Protein AF-A0A915PAP7-F1 (afdb_monomer_lite)

pLDDT: mean 82.38, std 18.49, range [32.22, 98.0]

InterPro domains:
  IPR012816 NADAR [PF08719] (1-130)
  IPR012816 NADAR [TIGR02464] (1-129)
  IPR012816 NADAR [cd15457] (1-126)
  IPR037238 YbiA-like superfamily [G3DSA:1.10.357.40] (1-136)
  IPR037238 YbiA-like superfamily [SSF143990] (2-131)

Foldseek 3Di:
DLVLCVVQQVPVLSVVLVVDPDPVVNDVSSDPVVVVVCVVVVVGPPGHDDDLVVVLVVVLVVVLVVLVVDVVNVVVLLVCPPPQDADADLPAQEQGQNHHPPDPLVVPSVSGNHDNSVSVSSVVSSVVVVVVVVVVVVVDDDDPDDPDDDPPDDDD

Secondary structure (DSSP, 8-state):
-HHHHHHTT-HHHHHHHHH---HHHHHHHTSHHHHHHHHHTT-STTPPPP-HHHHHHHHHHHHHHHHHH-HHHHHHHHHTTTPPP----SS-TTTS-SS-TT-GGGG-GGG--S--HHHHHHHHHHHHHHHHHHHHHTSS---TT-----------

Radius of gyration: 19.77 Å; chains: 1; bounding box: 44×53×52 Å

Sequence (156 aa):
MYNKAKYFYYNSLAEEIMLTNDPSTIKRLGSAHTMKQRQATGAELNCRAFDHDEWGNVMLTALRAKFEQNVQLFNMLIETENAMLIEASQTDLFWGIGCSLNSQAIKIIDNWRGSNQMGNLLMQLRHEFRSKAAIRGNFGAYNSNACWYTDERSGH

Structure (mmCIF, N/CA/C/O backbone):
data_AF-A0A915PAP7-F1
#
_entry.id   AF-A0A915PAP7-F1
#
loop_
_atom_site.group_PDB
_atom_site.id
_atom_site.type_symbol
_atom_site.label_atom_id
_atom_site.label_alt_id
_atom_site.label_comp_id
_atom_site.label_asym_id
_atom_site.label_entity_id
_atom_site.label_seq_id
_atom_site.pdbx_PDB_ins_code
_atom_site.Cartn_x
_atom_site.Cartn_y
_atom_site.Cartn_z
_atom_site.occupancy
_atom_site.B_iso_or_equiv
_atom_site.auth_seq_id
_atom_site.auth_comp_id
_atom_site.auth_asym_id
_atom_site.auth_atom_id
_atom_site.pdbx_PDB_model_num
ATOM 1 N N . MET A 1 1 ? -13.720 -1.279 2.199 1.00 83.81 1 MET A N 1
ATOM 2 C CA . MET A 1 1 ? -13.728 -0.947 3.644 1.00 83.81 1 MET A CA 1
ATOM 3 C C . MET A 1 1 ? -14.352 -2.052 4.482 1.00 83.81 1 MET A C 1
ATOM 5 O O . MET A 1 1 ? -13.758 -2.395 5.491 1.00 83.81 1 MET A O 1
ATOM 9 N N . TYR A 1 2 ? -15.450 -2.674 4.039 1.00 87.56 2 TYR A N 1
ATOM 10 C CA . TYR A 1 2 ? -16.052 -3.836 4.708 1.00 87.56 2 TYR A CA 1
ATOM 11 C C . TYR A 1 2 ? -15.045 -4.950 5.047 1.00 87.56 2 TYR A C 1
ATOM 13 O O . TYR A 1 2 ? -14.827 -5.239 6.218 1.00 87.56 2 TYR A O 1
ATOM 21 N N . ASN A 1 3 ? -14.347 -5.497 4.040 1.00 85.12 3 ASN A N 1
ATOM 22 C CA . ASN A 1 3 ? -13.374 -6.580 4.254 1.00 85.12 3 ASN A CA 1
ATOM 23 C C . ASN A 1 3 ? -12.261 -6.193 5.237 1.00 85.12 3 ASN A C 1
ATOM 25 O O . ASN A 1 3 ? -11.819 -7.024 6.017 1.00 85.12 3 ASN A O 1
ATOM 29 N N . LYS A 1 4 ? -11.855 -4.917 5.249 1.00 84.75 4 LYS A N 1
ATOM 30 C CA . LYS A 1 4 ? -10.892 -4.393 6.223 1.00 84.75 4 LYS A CA 1
ATOM 31 C C . LYS A 1 4 ? -11.460 -4.451 7.644 1.00 84.75 4 LYS A C 1
ATOM 33 O O . LYS A 1 4 ? -10.795 -4.952 8.537 1.00 84.75 4 LYS A O 1
ATOM 38 N N . ALA A 1 5 ? -12.678 -3.950 7.852 1.00 87.00 5 ALA A N 1
ATOM 39 C CA . ALA A 1 5 ? -13.330 -3.977 9.161 1.00 87.00 5 ALA A CA 1
ATOM 40 C C . ALA A 1 5 ? -13.540 -5.415 9.660 1.00 87.00 5 ALA A C 1
ATOM 42 O O . ALA A 1 5 ? -13.175 -5.725 10.792 1.00 87.00 5 ALA A O 1
ATOM 43 N N . LYS A 1 6 ? -14.005 -6.315 8.782 1.00 88.31 6 LYS A N 1
ATOM 44 C CA . LYS A 1 6 ? -14.122 -7.748 9.083 1.00 88.31 6 LYS A CA 1
ATOM 45 C C . LYS A 1 6 ? -12.794 -8.382 9.487 1.00 88.31 6 LYS A C 1
ATOM 47 O O . LYS A 1 6 ? -12.756 -9.101 10.478 1.00 88.31 6 LYS A O 1
ATOM 52 N N . TYR A 1 7 ? -11.720 -8.095 8.752 1.00 83.44 7 TYR A N 1
ATOM 53 C CA . TYR A 1 7 ? -10.397 -8.667 9.004 1.00 83.44 7 TYR A CA 1
ATOM 54 C C . TYR A 1 7 ? -9.869 -8.372 10.414 1.00 83.44 7 TYR A C 1
ATOM 56 O O . TYR A 1 7 ? -9.286 -9.237 11.060 1.00 83.44 7 TYR A O 1
ATOM 64 N N . PHE A 1 8 ? -10.108 -7.157 10.910 1.00 83.38 8 PHE A N 1
ATOM 65 C CA . PHE A 1 8 ? -9.670 -6.734 12.242 1.00 83.38 8 PHE A CA 1
ATOM 66 C C . PHE A 1 8 ? -10.714 -6.987 13.347 1.00 83.38 8 PHE A C 1
ATOM 68 O O . PHE A 1 8 ? -10.573 -6.470 14.454 1.00 83.38 8 PHE A O 1
ATOM 75 N N . TYR A 1 9 ? -11.762 -7.762 13.056 1.00 86.62 9 TYR A N 1
ATOM 76 C CA . TYR A 1 9 ? -12.881 -8.054 13.962 1.00 86.62 9 TYR A CA 1
ATOM 77 C C . TYR A 1 9 ? -13.685 -6.829 14.426 1.00 86.62 9 TYR A C 1
ATOM 79 O O . TYR A 1 9 ? -14.353 -6.881 15.453 1.00 86.62 9 TYR A O 1
ATOM 87 N N . TYR A 1 10 ? -13.694 -5.751 13.638 1.00 87.38 10 TYR A N 1
ATOM 88 C CA . TYR A 1 10 ? -14.611 -4.623 13.828 1.00 87.38 10 TYR A CA 1
ATOM 89 C C . TYR A 1 10 ? -15.959 -4.972 13.182 1.00 87.38 10 TYR A C 1
ATOM 91 O O . TYR A 1 10 ? -16.283 -4.502 12.086 1.00 87.38 10 TYR A O 1
ATOM 99 N N . ASN A 1 11 ? -16.697 -5.898 13.800 1.00 88.25 11 ASN A N 1
ATOM 100 C CA . ASN A 1 11 ? -17.897 -6.486 13.203 1.00 88.25 11 ASN A CA 1
ATOM 101 C C . ASN A 1 11 ? -19.047 -5.480 13.111 1.00 88.25 11 ASN A C 1
ATOM 103 O O . ASN A 1 11 ? -19.656 -5.385 12.046 1.00 88.25 11 ASN A O 1
ATOM 107 N N . SER A 1 12 ? -19.284 -4.691 14.164 1.00 89.81 12 SER A N 1
ATOM 108 C CA . SER A 1 12 ? -20.341 -3.668 14.142 1.00 89.81 12 SER A CA 1
ATOM 109 C C . SER A 1 12 ? -20.043 -2.593 13.092 1.00 89.81 12 SER A C 1
ATOM 111 O O . SER A 1 12 ? -20.913 -2.190 12.325 1.00 89.81 12 SER A O 1
ATOM 113 N N . LEU A 1 13 ? -18.771 -2.202 12.957 1.00 89.44 13 LEU A N 1
ATOM 114 C CA . LEU A 1 13 ? -18.326 -1.265 11.928 1.00 89.44 13 LEU A CA 1
ATOM 115 C C . LEU A 1 13 ? -18.496 -1.840 10.513 1.00 89.44 13 LEU A C 1
ATOM 117 O O . LEU A 1 13 ? -18.833 -1.112 9.581 1.00 89.44 13 LEU A O 1
ATOM 121 N N . ALA A 1 14 ? -18.236 -3.138 10.332 1.00 91.56 14 ALA A N 1
ATOM 122 C CA . ALA A 1 14 ? -18.429 -3.810 9.053 1.00 91.56 14 ALA A CA 1
ATOM 123 C C . ALA A 1 14 ? -19.911 -3.826 8.650 1.00 91.56 14 ALA A C 1
ATOM 125 O O . ALA A 1 14 ? -20.223 -3.561 7.490 1.00 91.56 14 ALA A O 1
ATOM 126 N N . GLU A 1 15 ? -20.811 -4.084 9.598 1.00 92.56 15 GLU A N 1
ATOM 127 C CA . GLU A 1 15 ? -22.260 -4.012 9.387 1.00 92.56 15 GLU A CA 1
ATOM 128 C C . GLU A 1 15 ? -22.700 -2.591 9.025 1.00 92.56 15 GLU A C 1
ATOM 130 O O . GLU A 1 15 ? -23.359 -2.400 8.007 1.00 92.56 15 GLU A O 1
ATOM 135 N N . GLU A 1 16 ? -22.244 -1.576 9.761 1.00 93.06 16 GLU A N 1
ATOM 136 C CA . GLU A 1 16 ? -22.523 -0.171 9.434 1.00 93.06 16 GLU A CA 1
ATOM 137 C C . GLU A 1 16 ? -22.050 0.214 8.028 1.00 93.06 16 GLU A C 1
ATOM 139 O O . GLU A 1 16 ? -22.754 0.927 7.314 1.00 93.06 16 GLU A O 1
ATOM 144 N N . ILE A 1 17 ? -20.883 -0.282 7.599 1.00 93.81 17 ILE A N 1
ATOM 145 C CA . ILE A 1 17 ? -20.384 -0.075 6.233 1.00 93.81 17 ILE A CA 1
ATOM 146 C C . ILE A 1 17 ? -21.320 -0.704 5.193 1.00 93.81 17 ILE A C 1
ATOM 148 O O . ILE A 1 17 ? -21.488 -0.122 4.127 1.00 93.81 17 ILE A O 1
ATOM 152 N N . MET A 1 18 ? -21.913 -1.867 5.476 1.00 93.50 18 MET A N 1
ATOM 153 C CA . MET A 1 18 ? -22.854 -2.537 4.565 1.00 93.50 18 MET A CA 1
ATOM 154 C C . MET A 1 18 ? -24.230 -1.864 4.523 1.00 93.50 18 MET A C 1
ATOM 156 O O . MET A 1 18 ? -24.948 -2.015 3.539 1.00 93.50 18 MET A O 1
ATOM 160 N N . LEU A 1 19 ? -24.602 -1.126 5.572 1.00 95.12 19 LEU A N 1
ATOM 161 C CA . LEU A 1 19 ? -25.881 -0.415 5.658 1.00 95.12 19 LEU A CA 1
ATOM 162 C C . LEU A 1 19 ? -25.892 0.917 4.900 1.00 95.12 19 LEU A C 1
ATOM 164 O O . LEU A 1 19 ? -26.959 1.488 4.680 1.00 95.12 19 LEU A O 1
ATOM 168 N N . THR A 1 20 ? -24.727 1.431 4.505 1.00 93.50 20 THR A N 1
ATOM 169 C CA . THR A 1 20 ? -24.621 2.679 3.749 1.00 93.50 20 THR A CA 1
ATOM 170 C C . THR A 1 20 ? -24.116 2.439 2.333 1.00 93.50 20 THR A C 1
ATOM 172 O O . THR A 1 20 ? -23.227 1.628 2.096 1.00 93.50 20 THR A O 1
ATOM 175 N N . ASN A 1 21 ? -24.655 3.205 1.387 1.00 93.62 21 ASN A N 1
ATOM 176 C CA . ASN A 1 21 ? -24.158 3.264 0.013 1.00 93.62 21 ASN A CA 1
ATOM 177 C C . ASN A 1 21 ? -23.347 4.540 -0.256 1.00 93.62 21 ASN A C 1
ATOM 179 O O . ASN A 1 21 ? -22.846 4.713 -1.363 1.00 93.62 21 ASN A O 1
ATOM 183 N N . ASP A 1 22 ? -23.208 5.438 0.730 1.00 95.56 22 ASP A N 1
ATOM 184 C CA . ASP A 1 22 ? -22.435 6.671 0.572 1.00 95.56 22 ASP A CA 1
ATOM 185 C C . ASP A 1 22 ? -20.922 6.376 0.639 1.00 95.56 22 ASP A C 1
ATOM 187 O O . ASP A 1 22 ? -20.407 6.020 1.710 1.00 95.56 22 ASP A O 1
ATOM 191 N N . PRO A 1 23 ? -20.166 6.579 -0.459 1.00 90.69 23 PRO A N 1
ATOM 192 C CA . PRO A 1 23 ? -18.737 6.283 -0.493 1.00 90.69 23 PRO A CA 1
ATOM 193 C C . PRO A 1 23 ? -17.928 7.070 0.543 1.00 90.69 23 PRO A C 1
ATOM 195 O O . PRO A 1 23 ? -16.927 6.562 1.062 1.00 90.69 23 PRO A O 1
ATOM 198 N N . SER A 1 24 ? -18.348 8.300 0.865 1.00 92.31 24 SER A N 1
ATOM 199 C CA . SER A 1 24 ? -17.635 9.151 1.822 1.00 92.31 24 SER A CA 1
ATOM 200 C C . SER A 1 24 ? -17.737 8.587 3.245 1.00 92.31 24 SER A C 1
ATOM 202 O O . SER A 1 24 ? -16.726 8.446 3.945 1.00 92.31 24 SER A O 1
ATOM 204 N N . THR A 1 25 ? -18.935 8.145 3.631 1.00 91.62 25 THR A N 1
ATOM 205 C CA . THR A 1 25 ? -19.213 7.493 4.910 1.00 91.62 25 THR A CA 1
ATOM 206 C C . THR A 1 25 ? -18.526 6.142 5.002 1.00 91.62 25 THR A C 1
ATOM 208 O O . THR A 1 25 ? -17.847 5.887 5.995 1.00 91.62 25 THR A O 1
ATOM 211 N N . ILE A 1 26 ? -18.595 5.316 3.954 1.00 92.19 26 ILE A N 1
ATOM 212 C CA . ILE A 1 26 ? -17.889 4.027 3.893 1.00 92.19 26 ILE A CA 1
ATOM 213 C C . ILE A 1 26 ? -16.388 4.217 4.155 1.00 92.19 26 ILE A C 1
ATOM 215 O O . ILE A 1 26 ? -15.786 3.480 4.944 1.00 92.19 26 ILE A O 1
ATOM 219 N N . LYS A 1 27 ? -15.771 5.218 3.510 1.00 88.75 27 LYS A N 1
ATOM 220 C CA . LYS A 1 27 ? -14.345 5.537 3.678 1.00 88.75 27 LYS A CA 1
ATOM 221 C C . LYS A 1 27 ? -14.028 5.999 5.098 1.00 88.75 27 LYS A C 1
ATOM 223 O O . LYS A 1 27 ? -13.034 5.548 5.668 1.00 88.75 27 LYS A O 1
ATOM 228 N N . ARG A 1 28 ? -14.857 6.881 5.664 1.00 91.56 28 ARG A N 1
ATOM 229 C CA . ARG A 1 28 ? -14.699 7.384 7.035 1.00 91.56 28 ARG A CA 1
ATOM 230 C C . ARG A 1 28 ? -14.807 6.253 8.053 1.00 91.56 28 ARG A C 1
ATOM 232 O O . ARG A 1 28 ? -13.893 6.100 8.857 1.00 91.56 28 ARG A O 1
ATOM 239 N N . LEU A 1 29 ? -15.854 5.431 7.964 1.00 89.44 29 LEU A N 1
ATOM 240 C CA . LEU A 1 29 ? -16.066 4.282 8.847 1.00 89.44 29 LEU A CA 1
ATOM 241 C C . LEU A 1 29 ? -14.876 3.319 8.799 1.00 89.44 29 LEU A C 1
ATOM 243 O O . LEU A 1 29 ? -14.313 2.994 9.834 1.00 89.44 29 LEU A O 1
ATOM 247 N N . GLY A 1 30 ? -14.408 2.936 7.607 1.00 86.62 30 GLY A N 1
ATOM 248 C CA . GLY A 1 30 ? -13.260 2.032 7.454 1.00 86.62 30 GLY A CA 1
ATOM 249 C C . GLY A 1 30 ? -11.878 2.641 7.744 1.00 86.62 30 GLY A C 1
ATOM 250 O O . GLY A 1 30 ? -10.850 1.985 7.511 1.00 86.62 30 GLY A O 1
ATOM 251 N N . SER A 1 31 ? -11.812 3.897 8.191 1.00 84.88 31 SER A N 1
ATOM 252 C CA . SER A 1 31 ? -10.551 4.592 8.444 1.00 84.88 31 SER A CA 1
ATOM 253 C C . SER A 1 31 ? -9.836 4.049 9.684 1.00 84.88 31 SER A C 1
ATOM 255 O O . SER A 1 31 ? -10.457 3.579 10.636 1.00 84.88 31 SER A O 1
ATOM 257 N N . ALA A 1 32 ? -8.502 4.142 9.694 1.00 79.25 32 ALA A N 1
ATOM 258 C CA . ALA A 1 32 ? -7.713 3.766 10.869 1.00 79.25 32 ALA A CA 1
ATOM 259 C C . ALA A 1 32 ? -8.074 4.620 12.099 1.00 79.25 32 ALA A C 1
ATOM 261 O O . ALA A 1 32 ? -8.061 4.117 13.216 1.00 79.25 32 ALA A O 1
ATOM 262 N N . HIS A 1 33 ? -8.446 5.888 11.888 1.00 82.56 33 HIS A N 1
ATOM 263 C CA . HIS A 1 33 ? -8.884 6.782 12.957 1.00 82.56 33 HIS A CA 1
ATOM 264 C C . HIS A 1 33 ? -10.154 6.265 13.645 1.00 82.56 33 HIS A C 1
ATOM 266 O O . HIS A 1 33 ? -10.161 6.110 14.863 1.00 82.56 33 HIS A O 1
ATOM 272 N N . THR A 1 34 ? -11.194 5.929 12.875 1.00 85.25 34 THR A N 1
ATOM 273 C CA . THR A 1 34 ? -12.453 5.405 13.428 1.00 85.25 34 THR A CA 1
ATOM 274 C C . THR A 1 34 ? -12.258 4.059 14.122 1.00 85.25 34 THR A C 1
ATOM 276 O O . THR A 1 34 ? -12.799 3.858 15.206 1.00 85.25 34 THR A O 1
ATOM 279 N N . MET A 1 35 ? -11.441 3.164 13.559 1.00 85.12 35 MET A N 1
ATOM 280 C CA . MET A 1 35 ? -11.099 1.890 14.205 1.00 85.12 35 MET A CA 1
ATOM 281 C C . MET A 1 35 ? -10.405 2.118 15.555 1.00 85.12 35 MET A C 1
ATOM 283 O O . MET A 1 35 ? -10.868 1.630 16.584 1.00 85.12 35 MET A O 1
ATOM 287 N N . LYS A 1 36 ? -9.362 2.956 15.585 1.00 83.38 36 LYS A N 1
ATOM 288 C CA . LYS A 1 36 ? -8.626 3.278 16.817 1.00 83.38 36 LYS A CA 1
ATOM 289 C C . LYS A 1 36 ? -9.521 3.941 17.869 1.00 83.38 36 LYS A C 1
ATOM 291 O O . LYS A 1 36 ? -9.401 3.637 19.052 1.00 83.38 36 LYS A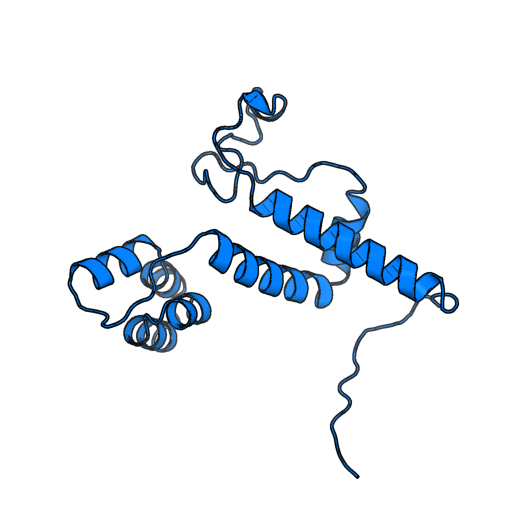 O 1
ATOM 296 N N . GLN A 1 37 ? -10.444 4.805 17.441 1.00 86.94 37 GLN A N 1
ATOM 297 C CA . GLN A 1 37 ? -11.437 5.420 18.320 1.00 86.94 37 GLN A CA 1
ATOM 298 C C . GLN A 1 37 ? -12.374 4.373 18.933 1.00 86.94 37 GLN A C 1
ATOM 300 O O . GLN A 1 37 ? -12.534 4.367 20.148 1.00 86.94 37 GLN A O 1
ATOM 305 N N . ARG A 1 38 ? -12.950 3.462 18.135 1.00 86.44 38 ARG A N 1
ATOM 306 C CA . ARG A 1 38 ? -13.856 2.416 18.649 1.00 86.44 38 ARG A CA 1
ATOM 307 C C . ARG A 1 38 ? -13.178 1.464 19.619 1.00 86.44 38 ARG A C 1
ATOM 309 O O . ARG A 1 38 ? -13.790 1.079 20.613 1.00 86.44 38 ARG A O 1
ATOM 316 N N . GLN A 1 39 ? -11.924 1.117 19.342 1.00 82.88 39 GLN A N 1
ATOM 317 C CA . GLN A 1 39 ? -11.114 0.326 20.259 1.00 82.88 39 GLN A CA 1
ATOM 318 C C . GLN A 1 39 ? -10.900 1.074 21.580 1.00 82.88 39 GLN A C 1
ATOM 320 O O . GLN A 1 39 ? -11.124 0.507 22.644 1.00 82.88 39 GLN A O 1
ATOM 325 N N . ALA A 1 40 ? -10.537 2.360 21.525 1.00 85.38 40 ALA A N 1
ATOM 326 C CA . ALA A 1 40 ? -10.316 3.173 22.720 1.00 85.38 40 ALA A CA 1
ATOM 327 C C . ALA A 1 40 ? -11.586 3.375 23.564 1.00 85.38 40 ALA A C 1
ATOM 329 O O . ALA A 1 40 ? -11.499 3.434 24.787 1.00 85.38 40 ALA A O 1
ATOM 330 N N . THR A 1 41 ? -12.763 3.467 22.938 1.00 87.88 41 THR A N 1
ATOM 331 C CA . THR A 1 41 ? -14.041 3.624 23.651 1.00 87.88 41 THR A CA 1
ATOM 332 C C . THR A 1 41 ? -14.662 2.296 24.093 1.00 87.88 41 THR A C 1
ATOM 334 O O . THR A 1 41 ? -15.733 2.314 24.691 1.00 87.88 41 THR A O 1
ATOM 337 N N . GLY A 1 42 ? -14.061 1.149 23.754 1.00 82.69 42 GLY A N 1
ATOM 338 C CA . GLY A 1 42 ? -14.644 -0.173 24.015 1.00 82.69 42 GLY A CA 1
ATOM 339 C C . GLY A 1 42 ? -15.915 -0.472 23.209 1.00 82.69 42 GLY A C 1
ATOM 340 O O . GLY A 1 42 ? -16.665 -1.373 23.568 1.00 82.69 42 GLY A O 1
ATOM 341 N N . ALA A 1 43 ? -16.165 0.273 22.125 1.00 81.88 43 ALA A N 1
ATOM 342 C CA . ALA A 1 43 ? -17.339 0.078 21.267 1.00 81.88 43 ALA A CA 1
ATOM 343 C C . ALA A 1 43 ? -17.227 -1.187 20.398 1.00 81.88 43 ALA A C 1
ATOM 345 O O . ALA A 1 43 ? -18.222 -1.657 19.859 1.00 81.88 43 ALA A O 1
ATOM 346 N N . GLU A 1 44 ? -16.015 -1.726 20.257 1.00 80.25 44 GLU A N 1
ATOM 347 C CA . GLU A 1 44 ? -15.729 -2.985 19.573 1.00 80.25 44 GLU A CA 1
ATOM 348 C C . GLU A 1 44 ? -14.937 -3.891 20.514 1.00 80.25 44 GLU A C 1
ATOM 350 O O . GLU A 1 44 ? -13.795 -3.594 20.879 1.00 80.25 44 GLU A O 1
ATOM 355 N N . LEU A 1 45 ? -15.561 -4.993 20.927 1.00 71.44 45 LEU A N 1
ATOM 356 C CA . LEU A 1 45 ? -14.963 -5.981 21.820 1.00 71.44 45 LEU A CA 1
ATOM 357 C C . LEU A 1 45 ? -14.126 -6.975 21.008 1.00 71.44 45 LEU A C 1
ATOM 359 O O . LEU A 1 45 ? -14.519 -7.376 19.917 1.00 71.44 45 LEU A O 1
ATOM 363 N N . ASN A 1 46 ? -12.987 -7.409 21.557 1.00 73.44 46 ASN A N 1
ATOM 364 C CA . ASN A 1 46 ? -12.098 -8.404 20.932 1.00 73.44 46 ASN A CA 1
ATOM 365 C C . ASN A 1 46 ? -11.557 -7.997 19.546 1.00 73.44 46 ASN A C 1
ATOM 367 O O . ASN A 1 46 ? -11.254 -8.849 18.709 1.00 73.44 46 ASN A O 1
ATOM 371 N N . CYS A 1 47 ? -11.420 -6.692 19.301 1.00 73.12 47 CYS A N 1
ATOM 372 C CA . CYS A 1 47 ? -10.816 -6.183 18.078 1.00 7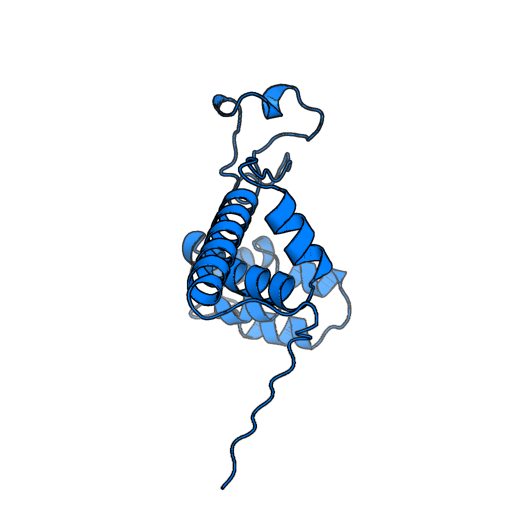3.12 47 CYS A CA 1
ATOM 373 C C . CYS A 1 47 ? -9.326 -6.549 18.007 1.00 73.12 47 CYS A C 1
ATOM 375 O O . CYS A 1 47 ? -8.574 -6.427 18.978 1.00 73.12 47 CYS A O 1
ATOM 377 N N . ARG A 1 48 ? -8.888 -6.985 16.825 1.00 73.56 48 ARG A N 1
ATOM 378 C CA . ARG A 1 48 ? -7.477 -7.271 16.564 1.00 73.56 48 ARG A CA 1
ATOM 379 C C . ARG A 1 48 ? -6.709 -5.955 16.470 1.00 73.56 48 ARG A C 1
ATOM 381 O O . ARG A 1 48 ? -7.173 -5.009 15.827 1.00 73.56 48 ARG A O 1
ATOM 388 N N . ALA A 1 49 ? -5.530 -5.894 17.089 1.00 70.56 49 ALA A N 1
ATOM 389 C CA . ALA A 1 49 ? -4.618 -4.775 16.886 1.00 70.56 49 ALA A CA 1
ATOM 390 C C . ALA A 1 49 ? -4.256 -4.660 15.397 1.00 70.56 49 ALA A C 1
ATOM 392 O O . ALA A 1 49 ? -4.131 -5.665 14.698 1.00 70.56 49 ALA A O 1
ATOM 393 N N . PHE A 1 50 ? -4.123 -3.430 14.904 1.00 71.56 50 PHE A N 1
ATOM 394 C CA . PHE A 1 50 ? -3.702 -3.218 13.527 1.0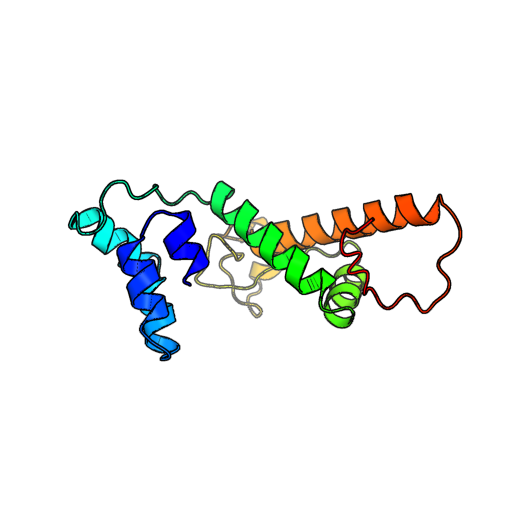0 71.56 50 PHE A CA 1
ATOM 395 C C . PHE A 1 50 ? -2.230 -3.614 13.379 1.00 71.56 50 PHE A C 1
ATOM 397 O O . PHE A 1 50 ? -1.369 -3.021 14.028 1.00 71.56 50 PHE A O 1
ATOM 404 N N . ASP A 1 51 ? -1.969 -4.588 12.514 1.00 76.44 51 ASP A N 1
ATOM 405 C CA . ASP A 1 51 ? -0.638 -5.076 12.179 1.00 76.44 51 ASP A CA 1
ATOM 406 C C . ASP A 1 51 ? -0.353 -4.785 10.702 1.00 76.44 51 ASP A C 1
ATOM 408 O O . ASP A 1 51 ? -1.149 -5.099 9.810 1.00 76.44 51 ASP A O 1
ATOM 412 N N . HIS A 1 52 ? 0.768 -4.113 10.458 1.00 78.56 52 HIS A N 1
ATOM 413 C CA . HIS A 1 52 ? 1.157 -3.650 9.135 1.00 78.56 52 HIS A CA 1
ATOM 414 C C . HIS A 1 52 ? 1.572 -4.793 8.199 1.00 78.56 52 HIS A C 1
ATOM 416 O O . HIS A 1 52 ? 1.255 -4.724 7.008 1.00 78.56 52 HIS A O 1
ATOM 422 N N . ASP A 1 53 ? 2.215 -5.837 8.719 1.00 80.94 53 ASP A N 1
ATOM 423 C CA . ASP A 1 53 ? 2.683 -6.982 7.934 1.00 80.94 53 ASP A CA 1
ATOM 424 C C . ASP A 1 53 ? 1.497 -7.863 7.539 1.00 80.94 53 ASP A C 1
ATOM 426 O O . ASP A 1 53 ? 1.334 -8.244 6.375 1.00 80.94 53 ASP A O 1
ATOM 430 N N . GLU A 1 54 ? 0.590 -8.108 8.486 1.00 81.44 54 GLU A N 1
ATOM 431 C CA . GLU A 1 54 ? -0.657 -8.825 8.226 1.00 81.44 54 GLU A CA 1
ATOM 432 C C . GLU A 1 54 ? -1.504 -8.101 7.174 1.00 81.44 54 GLU A C 1
ATOM 434 O O . GLU A 1 54 ? -2.002 -8.702 6.217 1.00 81.44 54 GLU A O 1
ATOM 439 N N . TRP A 1 55 ? -1.623 -6.780 7.311 1.00 83.50 55 TRP A N 1
ATOM 440 C CA . TRP A 1 55 ? -2.345 -5.960 6.347 1.00 83.50 55 TRP A CA 1
ATOM 441 C C . TRP A 1 55 ? -1.654 -5.923 4.974 1.00 83.50 55 TRP A C 1
ATOM 443 O O . TRP A 1 55 ? -2.334 -5.885 3.944 1.00 83.50 55 TRP A O 1
ATOM 453 N N . GLY A 1 56 ? -0.321 -6.008 4.944 1.00 88.06 56 GLY A N 1
ATOM 454 C CA . GLY A 1 56 ? 0.469 -6.216 3.731 1.00 88.06 56 GLY A CA 1
ATOM 455 C C . GLY A 1 56 ? 0.059 -7.483 2.976 1.00 88.06 56 GLY A C 1
ATOM 456 O O . GLY A 1 56 ? -0.159 -7.424 1.766 1.00 88.06 56 GLY A O 1
ATOM 457 N N . ASN A 1 57 ? -0.166 -8.598 3.678 1.00 88.69 57 ASN A N 1
ATOM 458 C CA . ASN A 1 57 ? -0.613 -9.860 3.066 1.00 88.69 57 ASN A CA 1
ATOM 459 C C . ASN A 1 57 ? -2.024 -9.762 2.461 1.00 88.69 57 ASN A C 1
ATOM 461 O O . ASN A 1 57 ? -2.283 -10.267 1.359 1.00 88.69 57 ASN A O 1
ATOM 465 N N . VAL A 1 58 ? -2.942 -9.074 3.148 1.00 88.62 58 VAL A N 1
ATOM 466 C CA . VAL A 1 58 ? -4.284 -8.793 2.609 1.00 88.62 58 VAL A CA 1
ATOM 467 C C . VAL A 1 58 ? -4.183 -7.931 1.351 1.00 88.62 58 VAL A C 1
ATOM 469 O O . VAL A 1 58 ? -4.830 -8.226 0.342 1.00 88.62 58 VAL A O 1
ATOM 472 N N . MET A 1 59 ? -3.343 -6.893 1.382 1.00 91.88 59 MET A N 1
ATOM 473 C CA . MET A 1 59 ? -3.115 -6.019 0.233 1.00 91.88 59 MET A CA 1
ATOM 474 C C . MET A 1 59 ? -2.505 -6.780 -0.944 1.00 91.88 59 MET A C 1
ATOM 476 O O . MET A 1 59 ? -2.982 -6.631 -2.066 1.00 91.88 59 MET A O 1
ATOM 480 N N . LEU A 1 60 ? -1.513 -7.641 -0.705 1.00 94.12 60 LEU A N 1
ATOM 481 C CA . LEU A 1 60 ? -0.902 -8.470 -1.743 1.00 94.12 60 LEU A CA 1
ATOM 482 C C . LEU A 1 60 ? -1.940 -9.363 -2.432 1.00 94.12 60 LEU A C 1
ATOM 484 O O . LEU A 1 60 ? -1.958 -9.457 -3.657 1.00 94.12 60 LEU A O 1
ATOM 488 N N . THR A 1 61 ? -2.846 -9.968 -1.660 1.00 92.06 61 THR A N 1
ATOM 489 C CA . THR A 1 61 ? -3.943 -10.788 -2.199 1.00 92.06 61 THR A CA 1
ATOM 490 C C . THR A 1 61 ? -4.888 -9.960 -3.071 1.00 92.06 61 THR A C 1
ATOM 492 O O . THR A 1 61 ? -5.240 -10.375 -4.176 1.00 92.06 61 THR A O 1
ATOM 495 N N . ALA A 1 62 ? -5.261 -8.762 -2.614 1.00 91.69 62 ALA A N 1
ATOM 496 C CA . ALA A 1 62 ? -6.118 -7.854 -3.374 1.00 91.69 62 ALA A CA 1
ATOM 497 C C . ALA A 1 62 ? -5.442 -7.347 -4.660 1.00 91.69 62 ALA A C 1
ATOM 499 O O . ALA A 1 62 ? -6.078 -7.300 -5.714 1.00 91.69 62 ALA A O 1
ATOM 500 N N . LEU A 1 63 ? -4.154 -6.995 -4.593 1.00 95.81 63 LEU A N 1
ATOM 501 C CA . LEU A 1 63 ? -3.357 -6.605 -5.755 1.00 95.81 63 LEU A CA 1
ATOM 502 C C . LEU A 1 63 ? -3.280 -7.759 -6.753 1.00 95.81 63 LEU A C 1
ATOM 504 O O . LEU A 1 63 ? -3.592 -7.558 -7.923 1.00 95.81 63 LEU A O 1
ATOM 508 N N . ARG A 1 64 ? -2.956 -8.974 -6.300 1.00 95.31 64 ARG A N 1
ATOM 509 C CA . ARG A 1 64 ? -2.903 -10.160 -7.162 1.00 95.31 64 ARG A CA 1
ATOM 510 C C . ARG A 1 64 ? -4.207 -10.348 -7.934 1.00 95.31 64 ARG A C 1
ATOM 512 O O . ARG A 1 64 ? -4.164 -10.372 -9.159 1.00 95.31 64 ARG A O 1
ATOM 519 N N . ALA A 1 65 ? -5.348 -10.357 -7.244 1.00 93.25 65 ALA A N 1
ATOM 520 C CA . ALA A 1 65 ? -6.655 -10.471 -7.892 1.00 93.25 65 ALA A CA 1
ATOM 521 C C . ALA A 1 65 ? -6.903 -9.344 -8.913 1.00 93.25 65 ALA A C 1
ATOM 523 O O . ALA A 1 65 ? -7.377 -9.604 -10.016 1.00 93.25 65 ALA A O 1
ATOM 524 N N . LYS A 1 66 ? -6.532 -8.099 -8.585 1.00 92.94 66 LYS A N 1
ATOM 525 C CA . LYS A 1 66 ? -6.674 -6.943 -9.486 1.00 92.94 66 LYS A CA 1
ATOM 526 C C . LYS A 1 66 ? -5.873 -7.105 -10.781 1.00 92.94 66 LYS A C 1
ATOM 528 O O . LYS A 1 66 ? -6.390 -6.791 -11.850 1.00 92.94 66 LYS A O 1
ATOM 533 N N . PHE A 1 67 ? -4.621 -7.548 -10.688 1.00 94.75 67 PHE A N 1
ATOM 534 C CA . PHE A 1 67 ? -3.765 -7.733 -11.861 1.00 94.75 67 PHE A CA 1
ATOM 535 C C . PHE A 1 67 ? -4.137 -8.996 -12.650 1.00 94.75 67 PHE A C 1
ATOM 537 O O . PHE A 1 67 ? -4.095 -8.968 -13.872 1.00 94.75 67 PHE A O 1
ATOM 544 N N . GLU A 1 68 ? -4.575 -10.072 -11.993 1.00 90.44 68 GLU A N 1
ATOM 545 C CA . GLU A 1 68 ? -5.053 -11.285 -12.678 1.00 90.44 68 GLU A CA 1
ATOM 546 C C . GLU A 1 68 ? -6.358 -11.039 -13.453 1.00 90.44 68 GLU A C 1
ATOM 548 O O . GLU A 1 68 ? -6.525 -11.551 -14.557 1.00 90.44 68 GLU A O 1
ATOM 553 N N . GLN A 1 69 ? -7.262 -10.212 -12.921 1.00 91.06 69 GLN A N 1
ATOM 554 C CA . GLN A 1 69 ? -8.520 -9.858 -13.589 1.00 91.06 69 GLN A CA 1
ATOM 555 C C . GLN A 1 69 ? -8.349 -8.844 -14.729 1.00 91.06 69 GLN A C 1
ATOM 557 O O . GLN A 1 69 ? -9.241 -8.715 -15.568 1.00 91.06 69 GLN A O 1
ATOM 562 N N . ASN A 1 70 ? -7.242 -8.096 -14.769 1.00 93.62 70 ASN A N 1
ATOM 563 C CA . ASN A 1 70 ? -7.030 -7.034 -15.748 1.00 93.62 70 ASN A CA 1
ATOM 564 C C . ASN A 1 70 ? -5.693 -7.199 -16.481 1.00 93.62 70 ASN A C 1
ATOM 566 O O . ASN A 1 70 ? -4.641 -6.750 -16.022 1.00 93.62 70 ASN A O 1
ATOM 570 N N . VAL A 1 71 ? -5.772 -7.781 -17.681 1.00 91.56 71 VAL A N 1
ATOM 571 C CA . VAL A 1 71 ? -4.614 -8.078 -18.539 1.00 91.56 71 VAL A CA 1
ATOM 572 C C . VAL A 1 71 ? -3.805 -6.826 -18.901 1.00 91.56 71 VAL A C 1
ATOM 574 O O . VAL A 1 71 ? -2.582 -6.891 -18.977 1.00 91.56 71 VAL A O 1
ATOM 577 N N . GLN A 1 72 ? -4.449 -5.669 -19.082 1.00 94.12 72 GLN A N 1
ATOM 578 C CA . GLN A 1 72 ? -3.734 -4.425 -19.392 1.00 94.12 72 GLN A CA 1
ATOM 579 C C . GLN A 1 72 ? -2.872 -3.970 -18.210 1.00 94.12 72 GLN A C 1
ATOM 581 O O . GLN A 1 72 ? -1.702 -3.643 -18.392 1.00 94.12 72 GLN A O 1
ATOM 586 N N . LEU A 1 73 ? -3.425 -3.995 -16.990 1.00 94.94 73 LEU A N 1
ATOM 587 C CA . LEU A 1 73 ? -2.661 -3.681 -15.780 1.00 94.94 73 LEU A CA 1
ATOM 588 C C . LEU A 1 73 ? -1.514 -4.673 -15.578 1.00 94.94 73 LEU A C 1
ATOM 590 O O . LEU A 1 73 ? -0.410 -4.266 -15.222 1.00 94.94 73 LEU A O 1
ATOM 594 N N . PHE A 1 74 ? -1.770 -5.962 -15.812 1.00 94.19 74 PHE A N 1
ATOM 595 C CA . PHE A 1 74 ? -0.747 -7.001 -15.744 1.00 94.19 74 PHE A CA 1
ATOM 596 C C . PHE A 1 74 ? 0.424 -6.697 -16.679 1.00 94.19 74 PHE A C 1
ATOM 598 O O . PHE A 1 74 ? 1.565 -6.662 -16.221 1.00 94.19 74 PHE A O 1
ATOM 605 N N . ASN A 1 75 ? 0.150 -6.414 -17.955 1.00 92.25 75 ASN A N 1
ATOM 606 C CA . ASN A 1 75 ? 1.193 -6.112 -18.935 1.00 92.25 75 ASN A CA 1
ATOM 607 C C . ASN A 1 75 ? 2.005 -4.883 -18.521 1.00 92.25 75 ASN A C 1
ATOM 609 O O . ASN A 1 75 ? 3.228 -4.975 -18.457 1.00 92.25 75 ASN A O 1
ATOM 613 N N . MET A 1 76 ? 1.343 -3.796 -18.105 1.00 96.44 76 MET A N 1
ATOM 614 C CA . MET A 1 76 ? 2.039 -2.605 -17.603 1.00 96.44 76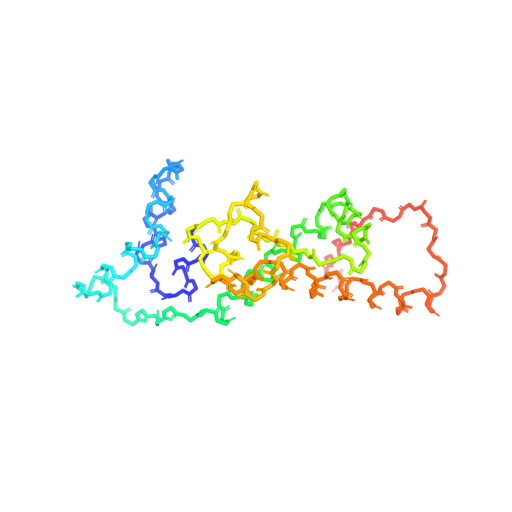 MET A CA 1
ATOM 615 C C . MET A 1 76 ? 2.963 -2.925 -16.422 1.00 96.44 76 MET A C 1
ATOM 617 O O . MET A 1 76 ? 4.075 -2.410 -16.355 1.00 96.44 76 MET A O 1
ATOM 621 N N . LEU A 1 77 ? 2.541 -3.795 -15.495 1.00 96.06 77 LEU A N 1
ATOM 622 C CA . LEU A 1 77 ? 3.391 -4.216 -14.379 1.00 96.06 77 LEU A CA 1
ATOM 623 C C . LEU A 1 77 ? 4.612 -5.014 -14.860 1.00 96.06 77 LEU A C 1
ATOM 625 O O . LEU A 1 77 ? 5.714 -4.792 -14.360 1.00 96.06 77 LEU A O 1
ATOM 629 N N . ILE A 1 78 ? 4.450 -5.926 -15.820 1.00 96.31 78 ILE A N 1
ATOM 630 C CA . ILE A 1 78 ? 5.556 -6.732 -16.36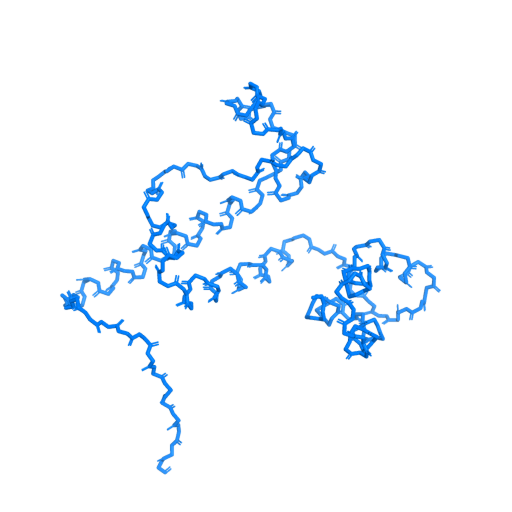4 1.00 96.31 78 ILE A CA 1
ATOM 631 C C . ILE A 1 78 ? 6.549 -5.884 -17.170 1.00 96.31 78 ILE A C 1
ATOM 633 O O . ILE A 1 78 ? 7.760 -6.106 -17.048 1.00 96.31 78 ILE A O 1
ATOM 637 N N . GLU A 1 79 ? 6.047 -4.915 -17.936 1.00 96.44 79 GLU A N 1
ATOM 638 C CA . GLU A 1 79 ? 6.812 -3.963 -18.759 1.00 96.44 79 GLU A CA 1
ATOM 639 C C . GLU A 1 79 ? 7.688 -3.020 -17.930 1.00 96.44 79 GLU A C 1
ATOM 641 O O . GLU A 1 79 ? 8.667 -2.483 -18.434 1.00 96.44 79 GLU A O 1
ATOM 646 N N . THR A 1 80 ? 7.413 -2.863 -16.630 1.00 96.25 80 THR A N 1
ATOM 647 C CA . THR A 1 80 ? 8.308 -2.109 -15.733 1.00 96.25 80 THR A CA 1
ATOM 648 C C . THR A 1 80 ? 9.655 -2.796 -15.480 1.00 96.25 80 THR A C 1
ATOM 650 O O . THR A 1 80 ? 10.521 -2.249 -14.802 1.00 96.25 80 THR A O 1
ATOM 653 N N . GLU A 1 81 ? 9.847 -4.006 -15.998 1.00 94.81 81 GLU A N 1
ATOM 654 C CA . GLU A 1 81 ? 11.111 -4.726 -15.976 1.00 94.81 81 GLU A CA 1
ATOM 655 C C . GLU A 1 81 ? 11.764 -4.870 -14.601 1.00 94.81 81 GLU A C 1
ATOM 657 O O . GLU A 1 81 ? 11.213 -5.520 -13.714 1.00 94.81 81 GLU A O 1
ATOM 662 N N . ASN A 1 82 ? 12.968 -4.325 -14.453 1.00 94.81 82 ASN A N 1
ATOM 663 C CA . ASN A 1 82 ? 13.728 -4.301 -13.212 1.00 94.81 82 ASN A CA 1
ATOM 664 C C . ASN A 1 82 ? 13.659 -2.917 -12.556 1.00 94.81 82 ASN A C 1
ATOM 666 O O . ASN A 1 82 ? 14.372 -2.667 -11.586 1.00 94.81 82 ASN A O 1
ATOM 670 N N . ALA A 1 83 ? 12.811 -2.014 -13.065 1.00 95.75 83 ALA A N 1
ATOM 671 C CA . ALA A 1 83 ? 12.638 -0.697 -12.481 1.00 95.75 83 ALA A CA 1
ATOM 672 C C . ALA A 1 83 ? 12.113 -0.821 -11.048 1.00 95.75 83 ALA A C 1
ATOM 674 O O . ALA A 1 83 ? 11.272 -1.678 -10.737 1.00 95.75 83 ALA A O 1
ATOM 675 N N . MET A 1 84 ? 12.614 0.059 -10.186 1.00 94.44 84 MET A N 1
ATOM 676 C CA . MET A 1 84 ? 12.102 0.224 -8.837 1.00 94.44 84 MET A CA 1
ATOM 677 C C . MET A 1 84 ? 10.770 0.968 -8.903 1.00 94.44 84 MET A C 1
ATOM 679 O O . MET A 1 84 ? 10.700 2.076 -9.433 1.00 94.44 84 MET A O 1
ATOM 683 N N . LEU A 1 85 ? 9.715 0.352 -8.375 1.00 96.31 85 LEU A N 1
ATOM 684 C CA . LEU A 1 85 ? 8.397 0.975 -8.298 1.00 96.31 85 LEU A CA 1
ATOM 685 C C . LEU A 1 85 ? 8.269 1.720 -6.978 1.00 96.31 85 LEU A C 1
ATOM 687 O O . LEU A 1 85 ? 8.584 1.173 -5.920 1.00 96.31 85 LEU A O 1
ATOM 691 N N . ILE A 1 86 ? 7.810 2.966 -7.051 1.00 95.25 86 ILE A N 1
ATOM 692 C CA . ILE A 1 86 ? 7.707 3.852 -5.896 1.00 95.25 86 ILE A CA 1
ATOM 693 C C . ILE A 1 86 ? 6.329 4.495 -5.828 1.00 95.25 86 ILE A C 1
ATOM 695 O O . ILE A 1 86 ? 5.803 4.965 -6.835 1.00 95.25 86 ILE A O 1
ATOM 699 N N . GLU A 1 87 ? 5.763 4.549 -4.628 1.00 95.06 87 GLU A N 1
ATOM 700 C CA . GLU A 1 87 ? 4.550 5.311 -4.347 1.00 95.06 87 GLU A CA 1
ATOM 701 C C . GLU A 1 87 ? 4.948 6.687 -3.794 1.00 95.06 87 GLU A C 1
ATOM 703 O O . GLU A 1 87 ? 5.382 6.835 -2.645 1.00 95.06 87 GLU A O 1
ATOM 708 N N . ALA A 1 88 ? 4.825 7.716 -4.635 1.00 93.44 88 ALA A N 1
ATOM 709 C CA . ALA A 1 88 ? 5.225 9.089 -4.328 1.00 93.44 88 ALA A CA 1
ATOM 710 C C . ALA A 1 88 ? 4.172 9.821 -3.476 1.00 93.44 88 ALA A C 1
ATOM 712 O O . ALA A 1 88 ? 3.553 10.797 -3.906 1.00 93.44 88 ALA A O 1
ATOM 713 N N . SER A 1 89 ? 3.970 9.336 -2.251 1.00 92.44 89 SER A N 1
ATOM 714 C CA . SER A 1 89 ? 3.112 9.976 -1.254 1.00 92.44 89 SER A CA 1
ATOM 715 C C . SER A 1 89 ? 3.938 10.797 -0.268 1.00 92.44 89 SER A C 1
ATOM 717 O O . SER A 1 89 ? 4.870 10.287 0.349 1.00 92.44 89 SER A O 1
ATOM 719 N N . GLN A 1 90 ? 3.580 12.071 -0.079 1.00 90.81 90 GLN A N 1
ATOM 720 C CA . GLN A 1 90 ? 4.234 12.949 0.903 1.00 90.81 90 GLN A CA 1
ATOM 721 C C . GLN A 1 90 ? 3.848 12.618 2.349 1.00 90.81 90 GLN A C 1
ATOM 723 O O . GLN A 1 90 ? 4.635 12.861 3.262 1.00 90.81 90 GLN A O 1
ATOM 728 N N . THR A 1 91 ? 2.629 12.114 2.550 1.00 88.81 91 THR A N 1
ATOM 729 C CA . THR A 1 91 ? 2.004 11.964 3.870 1.00 88.81 91 THR A CA 1
ATOM 730 C C . THR A 1 91 ? 1.903 10.513 4.323 1.00 88.81 91 THR A C 1
ATOM 732 O O . THR A 1 91 ? 1.882 10.258 5.522 1.00 88.81 91 THR A O 1
ATOM 735 N N . ASP A 1 92 ? 1.820 9.563 3.389 1.00 89.56 92 ASP A N 1
ATOM 736 C CA . ASP A 1 92 ? 1.735 8.139 3.713 1.00 89.56 92 ASP A CA 1
ATOM 737 C C . ASP A 1 92 ? 3.137 7.529 3.772 1.00 89.56 92 ASP A C 1
ATOM 739 O O . ASP A 1 92 ? 3.719 7.168 2.749 1.00 89.56 92 ASP A O 1
ATOM 743 N N . LEU A 1 93 ? 3.692 7.462 4.983 1.00 92.44 93 LEU A N 1
ATOM 744 C CA . LEU A 1 93 ? 5.043 6.950 5.227 1.00 92.44 93 LEU A CA 1
ATOM 745 C C . LEU A 1 93 ? 5.113 5.419 5.262 1.00 92.44 93 LEU A C 1
ATOM 747 O O . LEU A 1 93 ? 6.208 4.871 5.279 1.00 92.44 93 LEU A O 1
ATOM 751 N N . PHE A 1 94 ? 3.979 4.718 5.303 1.00 90.75 94 PHE A N 1
ATOM 752 C CA . PHE A 1 94 ? 3.997 3.259 5.256 1.00 90.75 94 PHE A CA 1
ATOM 753 C C . PHE A 1 94 ? 3.898 2.768 3.812 1.00 90.75 94 PHE A C 1
ATOM 755 O O . PHE A 1 94 ? 4.723 1.989 3.342 1.00 90.75 94 PHE A O 1
ATOM 762 N N . TRP A 1 95 ? 2.900 3.245 3.071 1.00 94.31 95 TRP A N 1
ATOM 763 C CA . TRP A 1 95 ? 2.708 2.798 1.695 1.00 94.31 95 TRP A CA 1
ATOM 764 C C . TRP A 1 95 ? 3.649 3.484 0.711 1.00 94.31 95 TRP A C 1
ATOM 766 O O . TRP A 1 95 ? 4.055 2.843 -0.258 1.00 94.31 95 TRP A O 1
ATOM 776 N N . GLY A 1 96 ? 4.005 4.745 0.965 1.00 95.19 96 GLY A N 1
ATOM 777 C CA . GLY A 1 96 ? 4.852 5.555 0.097 1.00 95.19 96 GLY A CA 1
ATOM 778 C C . GLY A 1 96 ? 6.214 5.905 0.681 1.00 95.19 96 GLY A C 1
ATOM 779 O O . GLY A 1 96 ? 6.599 5.454 1.757 1.00 95.19 96 GLY A O 1
ATOM 780 N N . ILE A 1 97 ? 6.956 6.721 -0.068 1.00 95.75 97 ILE A N 1
ATOM 781 C CA . ILE A 1 97 ? 8.334 7.136 0.258 1.00 95.75 97 ILE A CA 1
ATOM 782 C C . ILE A 1 97 ? 8.417 8.383 1.156 1.00 95.75 97 ILE A C 1
ATOM 784 O O . ILE A 1 97 ? 9.501 8.778 1.587 1.00 95.75 97 ILE A O 1
ATOM 788 N N . GLY A 1 98 ? 7.294 9.047 1.438 1.00 93.88 98 GLY A N 1
ATOM 789 C CA . GLY A 1 98 ? 7.284 10.303 2.193 1.00 93.88 98 GLY A CA 1
ATOM 790 C C . GLY A 1 98 ? 7.802 11.506 1.400 1.00 93.88 98 GLY A C 1
ATOM 791 O O . GLY A 1 98 ? 8.306 12.462 1.995 1.00 93.88 98 GLY A O 1
ATOM 792 N N . CYS A 1 99 ? 7.705 11.487 0.070 1.00 92.31 99 CYS A N 1
ATOM 793 C CA . CYS A 1 99 ? 8.146 12.564 -0.819 1.00 92.31 99 CYS A CA 1
ATOM 794 C C . CYS A 1 99 ? 7.154 12.781 -1.968 1.00 92.31 99 CYS A C 1
ATOM 796 O O . CYS A 1 99 ? 6.410 11.885 -2.355 1.00 92.31 99 CYS A O 1
ATOM 798 N N . SER A 1 100 ? 7.162 13.997 -2.517 1.00 89.62 100 SER A N 1
ATOM 799 C CA . SER A 1 100 ? 6.399 14.349 -3.718 1.00 89.62 100 SER A CA 1
ATOM 800 C C . SER A 1 100 ? 7.064 13.794 -4.970 1.00 89.62 100 SER A C 1
ATOM 802 O O . SER A 1 100 ? 8.293 13.769 -5.030 1.00 89.62 100 SER A O 1
ATOM 804 N N . LEU A 1 101 ? 6.276 13.503 -6.009 1.00 87.94 101 LEU A N 1
ATOM 805 C CA . LEU A 1 101 ? 6.786 13.122 -7.330 1.00 87.94 101 LEU A CA 1
ATOM 806 C C . LEU A 1 101 ? 7.766 14.160 -7.908 1.00 87.94 101 LEU A C 1
ATOM 808 O O . LEU A 1 101 ? 8.765 13.807 -8.522 1.00 87.94 101 LEU A O 1
ATOM 812 N N . ASN A 1 102 ? 7.508 15.446 -7.650 1.00 87.81 102 ASN A N 1
ATOM 813 C CA . ASN A 1 102 ? 8.319 16.557 -8.158 1.00 87.81 102 ASN A CA 1
ATOM 814 C C . ASN A 1 102 ? 9.507 16.915 -7.248 1.00 87.81 102 ASN A C 1
ATOM 816 O O . ASN A 1 102 ? 10.239 17.862 -7.529 1.00 87.81 102 ASN A O 1
ATOM 820 N N . SER A 1 103 ? 9.685 16.218 -6.122 1.00 87.38 103 SER A N 1
ATOM 821 C CA . SER A 1 103 ? 10.782 16.506 -5.201 1.00 87.38 103 SER A CA 1
ATOM 822 C C . SER A 1 103 ? 12.075 15.888 -5.709 1.00 87.38 103 SER A C 1
ATOM 824 O O . SER A 1 103 ? 12.108 14.708 -6.036 1.00 87.38 103 SER A O 1
ATOM 826 N N . GLN A 1 104 ? 13.178 16.635 -5.672 1.00 85.75 104 GLN A N 1
ATOM 827 C CA . GLN A 1 104 ? 14.499 16.080 -5.977 1.00 85.75 104 GLN A CA 1
ATOM 828 C C . GLN A 1 104 ? 14.890 14.941 -5.011 1.00 85.75 104 GLN A C 1
ATOM 830 O O . GLN A 1 104 ? 15.661 14.060 -5.390 1.00 85.75 104 GLN A O 1
ATOM 835 N N . ALA A 1 105 ? 14.306 14.908 -3.805 1.00 80.25 105 ALA A N 1
ATOM 836 C CA . ALA A 1 105 ? 14.501 13.834 -2.831 1.00 80.25 105 ALA A CA 1
ATOM 837 C C . ALA A 1 105 ? 14.053 12.458 -3.351 1.00 80.25 105 ALA A C 1
ATOM 839 O O . ALA A 1 105 ? 14.583 11.450 -2.902 1.00 80.25 105 ALA A O 1
ATOM 840 N N . ILE A 1 106 ? 13.150 12.395 -4.341 1.00 87.88 106 ILE A N 1
ATOM 841 C CA . ILE A 1 106 ? 12.680 11.125 -4.912 1.00 87.88 106 ILE A CA 1
ATOM 842 C C . ILE A 1 106 ? 13.815 10.294 -5.522 1.00 87.88 106 ILE A C 1
ATOM 844 O O . ILE A 1 106 ? 13.757 9.070 -5.507 1.00 87.88 106 ILE A O 1
ATOM 848 N N . LYS A 1 107 ? 14.865 10.957 -6.023 1.00 87.88 107 LYS A N 1
ATOM 849 C CA . LYS A 1 107 ? 16.001 10.321 -6.706 1.00 87.88 107 LYS A CA 1
ATOM 850 C C . LYS A 1 107 ? 17.051 9.763 -5.744 1.00 87.88 107 LYS A C 1
ATOM 852 O O . LYS A 1 107 ? 17.953 9.064 -6.190 1.00 87.88 107 LYS A O 1
ATOM 857 N N . ILE A 1 108 ? 16.969 10.103 -4.459 1.00 89.31 108 ILE A N 1
ATOM 858 C CA . ILE A 1 108 ? 17.955 9.730 -3.444 1.00 89.31 108 ILE A CA 1
ATOM 859 C C . ILE A 1 108 ? 17.230 8.872 -2.412 1.00 89.31 108 ILE A C 1
ATOM 861 O O . ILE A 1 108 ? 16.489 9.402 -1.589 1.00 89.31 108 ILE A O 1
ATOM 865 N N . ILE A 1 109 ? 17.436 7.556 -2.477 1.00 88.81 109 ILE A N 1
ATOM 866 C CA . ILE A 1 109 ? 16.744 6.577 -1.621 1.00 88.81 109 ILE A CA 1
ATOM 867 C C . ILE A 1 109 ? 16.941 6.906 -0.135 1.00 88.81 109 ILE A C 1
ATOM 869 O O . ILE A 1 109 ? 15.982 6.869 0.626 1.00 88.81 109 ILE A O 1
ATOM 873 N N . ASP A 1 110 ? 18.141 7.336 0.260 1.00 90.56 110 ASP A N 1
ATOM 874 C CA . ASP A 1 110 ? 18.459 7.696 1.651 1.00 90.56 110 ASP A CA 1
ATOM 875 C C . ASP A 1 110 ? 17.654 8.896 2.183 1.00 90.56 110 ASP A C 1
ATOM 877 O O . ASP A 1 110 ? 17.559 9.099 3.391 1.00 90.56 110 ASP A O 1
ATOM 881 N N . ASN A 1 111 ? 17.045 9.691 1.298 1.00 89.56 111 ASN A N 1
ATOM 882 C CA . ASN A 1 111 ? 16.180 10.805 1.687 1.00 89.56 111 ASN A CA 1
ATOM 883 C C . ASN A 1 111 ? 14.717 10.386 1.875 1.00 89.56 111 ASN A C 1
ATOM 885 O O . ASN A 1 111 ? 13.882 11.216 2.255 1.00 89.56 111 ASN A O 1
ATOM 889 N N . TRP A 1 112 ? 14.372 9.134 1.574 1.00 93.75 112 TRP A N 1
ATOM 890 C CA . TRP A 1 112 ? 13.016 8.642 1.751 1.00 93.75 112 TRP A CA 1
ATOM 891 C C . TRP A 1 112 ? 12.728 8.465 3.235 1.00 93.75 112 TRP A C 1
ATOM 893 O O . TRP A 1 112 ? 13.491 7.871 3.990 1.00 93.75 112 TRP A O 1
ATOM 903 N N . ARG A 1 113 ? 11.587 9.002 3.658 1.00 93.75 113 ARG A N 1
ATOM 904 C CA . ARG A 1 113 ? 11.129 8.936 5.053 1.00 93.75 113 ARG A CA 1
ATOM 905 C C . ARG A 1 113 ? 10.139 7.800 5.275 1.00 93.75 113 ARG A C 1
ATOM 907 O O . ARG A 1 113 ? 9.820 7.487 6.417 1.00 93.75 113 ARG A O 1
ATOM 914 N N . GLY A 1 114 ? 9.594 7.263 4.187 1.00 93.88 114 GLY A N 1
ATOM 915 C CA . GLY A 1 114 ? 8.625 6.182 4.198 1.00 93.88 114 GLY A CA 1
ATOM 916 C C . GLY A 1 114 ? 9.184 4.879 3.640 1.00 93.88 114 GLY A C 1
ATOM 917 O O . GLY A 1 114 ? 10.218 4.862 2.976 1.00 93.88 114 GLY A O 1
ATOM 918 N N . SER A 1 115 ? 8.489 3.780 3.921 1.00 93.62 115 SER A N 1
ATOM 919 C CA . SER A 1 115 ? 8.957 2.418 3.649 1.00 93.62 115 SER A CA 1
ATOM 920 C C . SER A 1 115 ? 8.585 1.875 2.266 1.00 93.62 115 SER A C 1
ATOM 922 O O . SER A 1 115 ? 9.024 0.779 1.915 1.00 93.62 115 SER A O 1
ATOM 924 N N . ASN A 1 116 ? 7.814 2.627 1.469 1.00 96.06 116 ASN A N 1
ATOM 925 C CA . ASN A 1 116 ? 7.428 2.261 0.101 1.00 96.06 116 ASN A CA 1
ATOM 926 C C . ASN A 1 116 ? 6.777 0.868 -0.019 1.00 96.06 116 ASN A C 1
ATOM 928 O O . ASN A 1 116 ? 7.012 0.139 -0.988 1.00 96.06 116 ASN A O 1
ATOM 932 N N . GLN A 1 117 ? 5.962 0.463 0.960 1.00 96.25 117 GLN A N 1
ATOM 933 C CA . GLN A 1 117 ? 5.408 -0.896 0.977 1.00 96.25 117 GLN A CA 1
ATOM 934 C C . GLN A 1 117 ? 4.546 -1.202 -0.250 1.00 96.25 117 GLN A C 1
ATOM 936 O O . GLN A 1 117 ? 4.532 -2.338 -0.713 1.00 96.25 117 GLN A O 1
ATOM 941 N N . MET A 1 118 ? 3.886 -0.202 -0.845 1.00 96.88 118 MET A N 1
ATOM 942 C CA . MET A 1 118 ? 3.110 -0.416 -2.070 1.00 96.88 118 MET A CA 1
ATOM 943 C C . MET A 1 118 ? 4.019 -0.827 -3.234 1.00 96.88 118 MET A C 1
ATOM 945 O O . MET A 1 118 ? 3.748 -1.811 -3.921 1.00 96.88 118 MET A O 1
ATOM 949 N N . GLY A 1 119 ? 5.131 -0.109 -3.418 1.00 96.81 119 GLY A N 1
ATOM 950 C CA . GLY A 1 119 ? 6.139 -0.440 -4.420 1.00 96.81 119 GLY A CA 1
ATOM 951 C C . GLY A 1 119 ? 6.743 -1.825 -4.196 1.00 96.81 119 GLY A C 1
ATOM 952 O O . GLY A 1 119 ? 6.840 -2.612 -5.139 1.00 96.81 119 GLY A O 1
ATOM 953 N N . ASN A 1 120 ? 7.068 -2.161 -2.944 1.00 96.88 120 ASN A N 1
ATOM 954 C CA . ASN A 1 120 ? 7.613 -3.471 -2.579 1.00 96.88 120 ASN A CA 1
ATOM 955 C C . ASN A 1 120 ? 6.651 -4.612 -2.940 1.00 96.88 120 ASN A C 1
ATOM 957 O O . ASN A 1 120 ? 7.063 -5.563 -3.605 1.00 96.88 120 ASN A O 1
ATOM 961 N N . LEU A 1 121 ? 5.364 -4.493 -2.587 1.00 97.56 121 LEU A N 1
ATOM 962 C CA . LEU A 1 121 ? 4.354 -5.503 -2.923 1.00 97.56 121 LEU A CA 1
ATOM 963 C C . LEU A 1 121 ? 4.160 -5.654 -4.438 1.00 97.56 121 LEU A C 1
ATOM 965 O O . LEU A 1 121 ? 4.035 -6.773 -4.932 1.00 97.56 121 LEU A O 1
ATOM 969 N N . LEU A 1 122 ? 4.164 -4.552 -5.196 1.00 98.00 122 LEU A N 1
ATOM 970 C CA . LEU A 1 122 ? 4.059 -4.602 -6.659 1.00 98.00 122 LEU A CA 1
ATOM 971 C C . LEU A 1 122 ? 5.272 -5.292 -7.293 1.00 98.00 122 LEU A C 1
ATOM 973 O O . LEU A 1 122 ? 5.113 -6.107 -8.202 1.00 98.00 122 LEU A O 1
ATOM 977 N N . MET A 1 123 ?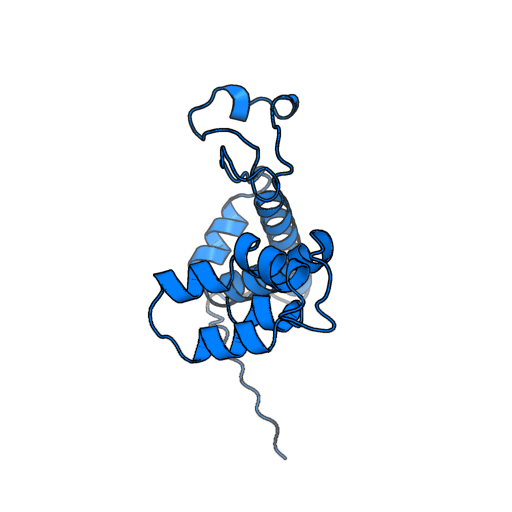 6.481 -5.004 -6.805 1.00 97.88 123 MET A N 1
ATOM 978 C CA . MET A 1 123 ? 7.704 -5.652 -7.284 1.00 97.88 123 MET A CA 1
ATOM 979 C C . MET A 1 123 ? 7.754 -7.139 -6.912 1.00 97.88 123 MET A C 1
ATOM 981 O O . MET A 1 123 ? 8.152 -7.953 -7.750 1.00 97.88 123 MET A O 1
ATOM 985 N N . GLN A 1 124 ? 7.299 -7.508 -5.710 1.00 96.81 124 GLN A N 1
ATOM 986 C CA . GLN A 1 124 ? 7.119 -8.905 -5.308 1.00 96.81 124 GLN A CA 1
ATOM 987 C C . GLN A 1 124 ? 6.145 -9.617 -6.253 1.00 96.81 124 GLN A C 1
ATOM 989 O O . GLN A 1 124 ? 6.473 -10.663 -6.812 1.00 96.81 124 GLN A O 1
ATOM 994 N N . LEU A 1 125 ? 4.977 -9.022 -6.502 1.00 96.50 125 LEU A N 1
ATOM 995 C CA . LEU A 1 125 ? 3.960 -9.594 -7.381 1.00 96.50 125 LEU A CA 1
ATOM 996 C C . LEU A 1 125 ? 4.463 -9.746 -8.828 1.00 96.50 125 LEU A C 1
ATOM 998 O O . LEU A 1 125 ? 4.244 -10.780 -9.459 1.00 96.50 125 LEU A O 1
ATOM 1002 N N . ARG A 1 126 ? 5.209 -8.758 -9.343 1.00 97.06 126 ARG A N 1
ATOM 1003 C CA . ARG A 1 126 ? 5.890 -8.834 -10.648 1.00 97.06 126 ARG A CA 1
ATOM 1004 C C . ARG A 1 126 ? 6.842 -10.031 -10.715 1.00 97.06 126 ARG A C 1
ATOM 1006 O O . ARG A 1 126 ? 6.854 -10.747 -11.716 1.00 97.06 126 ARG A O 1
ATOM 1013 N N . HIS A 1 127 ? 7.630 -10.262 -9.663 1.00 95.62 127 HIS A N 1
ATOM 1014 C CA . HIS A 1 127 ? 8.542 -11.404 -9.588 1.00 95.62 127 HIS A CA 1
ATOM 1015 C C . HIS A 1 127 ? 7.790 -12.746 -9.561 1.00 95.62 127 HIS A C 1
ATOM 1017 O O . HIS A 1 127 ? 8.160 -13.673 -10.286 1.00 95.62 127 HIS A O 1
ATOM 1023 N N . GLU A 1 128 ? 6.698 -12.839 -8.799 1.00 94.00 128 GLU A N 1
ATOM 1024 C CA . GLU A 1 128 ? 5.837 -14.029 -8.767 1.00 94.00 128 GLU A CA 1
ATOM 1025 C C . GLU A 1 128 ? 5.248 -14.346 -10.149 1.00 94.00 128 GLU A C 1
ATOM 1027 O O . GLU A 1 128 ? 5.285 -15.494 -10.597 1.00 94.00 128 GLU A O 1
ATOM 1032 N N . PHE A 1 129 ? 4.737 -13.335 -10.856 1.00 92.69 129 PHE A N 1
ATOM 1033 C CA . PHE A 1 129 ? 4.166 -13.509 -12.191 1.00 92.69 129 PHE A CA 1
ATOM 1034 C C . PHE A 1 129 ? 5.203 -13.950 -13.225 1.00 92.69 129 PHE A C 1
ATOM 1036 O O . PHE A 1 129 ? 4.930 -14.862 -14.008 1.00 92.69 129 PHE A O 1
ATOM 1043 N N . ARG A 1 130 ? 6.411 -13.378 -13.189 1.00 90.69 130 ARG A N 1
ATOM 1044 C CA . ARG A 1 130 ? 7.528 -13.807 -14.049 1.00 90.69 130 ARG A CA 1
ATOM 1045 C C . ARG A 1 130 ? 7.945 -15.245 -13.769 1.00 90.69 130 ARG A C 1
ATOM 1047 O O . ARG A 1 130 ? 8.148 -16.010 -14.705 1.00 90.69 130 ARG A O 1
ATOM 1054 N N . SER A 1 131 ? 8.014 -15.626 -12.497 1.00 87.62 131 SER A N 1
ATOM 1055 C CA . SER A 1 131 ? 8.381 -16.986 -12.091 1.00 87.62 131 SER A CA 1
ATOM 1056 C C . SER A 1 131 ? 7.337 -18.008 -12.541 1.00 87.62 131 SER A C 1
ATOM 1058 O O . SER A 1 131 ? 7.687 -19.034 -13.120 1.00 87.62 131 SER A O 1
ATOM 1060 N N . LYS A 1 132 ? 6.041 -17.707 -12.376 1.00 78.06 132 LYS A N 1
ATOM 1061 C CA . LYS A 1 132 ? 4.952 -18.543 -12.909 1.00 78.06 132 LYS A CA 1
ATOM 1062 C C . LYS A 1 132 ? 5.010 -18.659 -14.436 1.00 78.06 132 LYS A C 1
ATOM 1064 O O . LYS A 1 132 ? 4.794 -19.748 -14.961 1.00 78.06 132 LYS A O 1
ATOM 1069 N N . ALA A 1 133 ? 5.314 -17.569 -15.143 1.00 71.56 133 ALA A N 1
ATOM 1070 C CA . ALA A 1 133 ? 5.474 -17.582 -16.596 1.00 71.56 133 ALA A CA 1
ATOM 1071 C C . ALA A 1 133 ? 6.681 -18.425 -17.036 1.00 71.56 133 ALA A C 1
ATOM 1073 O O . ALA A 1 133 ? 6.558 -19.187 -17.986 1.00 71.56 133 ALA A O 1
ATOM 1074 N N . ALA A 1 134 ? 7.808 -18.358 -16.322 1.00 64.25 134 ALA A N 1
ATOM 1075 C CA . ALA A 1 134 ? 8.984 -19.185 -16.591 1.00 64.25 134 ALA A CA 1
ATOM 1076 C C . ALA A 1 134 ? 8.706 -20.680 -16.353 1.00 64.25 134 ALA A C 1
ATOM 1078 O O . ALA A 1 134 ? 9.063 -21.514 -17.183 1.00 64.25 134 ALA A O 1
ATOM 1079 N N . ILE A 1 135 ? 7.996 -21.019 -15.269 1.00 59.19 135 ILE A N 1
ATOM 1080 C CA . ILE A 1 135 ? 7.567 -22.398 -14.985 1.00 59.19 135 ILE A CA 1
ATOM 1081 C C . ILE A 1 135 ? 6.634 -22.910 -16.091 1.00 59.19 135 ILE A C 1
ATOM 1083 O O . ILE A 1 135 ? 6.821 -24.021 -16.576 1.00 59.19 135 ILE A O 1
ATOM 1087 N N . ARG A 1 136 ? 5.664 -22.100 -16.536 1.00 53.53 136 ARG A N 1
ATOM 1088 C CA . ARG A 1 136 ? 4.745 -22.469 -17.627 1.00 53.53 136 ARG A CA 1
ATOM 1089 C C . ARG A 1 136 ? 5.427 -22.501 -18.999 1.00 53.53 136 ARG A C 1
ATOM 1091 O O . ARG A 1 136 ? 5.099 -23.356 -19.804 1.00 53.53 136 ARG A O 1
ATOM 1098 N N . GLY A 1 137 ? 6.407 -21.635 -19.255 1.00 44.66 137 GLY A N 1
ATOM 1099 C CA . GLY A 1 137 ? 7.203 -21.619 -20.488 1.00 44.66 137 GLY A CA 1
ATOM 1100 C C . GLY A 1 137 ? 8.117 -22.839 -20.646 1.00 44.66 137 GLY A C 1
ATOM 1101 O O . GLY A 1 137 ? 8.400 -23.239 -21.772 1.00 44.66 137 GLY A O 1
ATOM 1102 N N . ASN A 1 138 ? 8.505 -23.479 -19.537 1.00 46.34 138 ASN A N 1
ATOM 1103 C CA . ASN A 1 138 ? 9.183 -24.780 -19.544 1.00 46.34 138 ASN A CA 1
ATOM 1104 C C . ASN A 1 138 ? 8.239 -25.956 -19.870 1.00 46.34 138 ASN A C 1
ATOM 1106 O O . ASN A 1 138 ? 8.709 -27.032 -20.231 1.00 46.34 138 ASN A O 1
ATOM 1110 N N . PHE A 1 139 ? 6.921 -25.748 -19.792 1.00 44.94 139 PHE A N 1
ATOM 1111 C CA . PHE A 1 139 ? 5.878 -26.678 -20.226 1.00 44.94 139 PHE A CA 1
ATOM 1112 C C . PHE A 1 139 ? 5.156 -26.122 -21.466 1.00 44.94 139 PHE A C 1
ATOM 1114 O O . PHE A 1 139 ? 3.976 -25.808 -21.414 1.00 44.94 139 PHE A O 1
ATOM 1121 N N . GLY A 1 140 ? 5.867 -26.004 -22.592 1.00 32.22 140 GLY A N 1
ATOM 1122 C CA . GLY A 1 140 ? 5.264 -25.853 -23.923 1.00 32.22 140 GLY A CA 1
ATOM 1123 C C . GLY A 1 140 ? 4.561 -24.516 -24.218 1.00 32.22 140 GLY A C 1
ATOM 1124 O O . GLY A 1 140 ? 3.415 -24.301 -23.851 1.00 32.22 140 GLY A O 1
ATOM 1125 N N . ALA A 1 141 ? 5.259 -23.662 -24.973 1.00 35.72 141 ALA A N 1
ATOM 1126 C CA . ALA A 1 141 ? 4.756 -22.647 -25.912 1.00 35.72 141 ALA A CA 1
ATOM 1127 C C . ALA A 1 141 ? 3.355 -22.038 -25.655 1.00 35.72 141 ALA A C 1
ATOM 1129 O O . ALA A 1 141 ? 2.323 -22.599 -26.023 1.00 35.72 141 ALA A O 1
ATOM 1130 N N . TYR A 1 142 ? 3.329 -20.798 -25.153 1.00 42.78 142 TYR A N 1
ATOM 1131 C CA . TYR A 1 142 ? 2.129 -19.962 -25.169 1.00 42.78 142 TYR A CA 1
ATOM 1132 C C . TYR A 1 142 ? 1.732 -19.621 -26.608 1.00 42.78 142 TYR A C 1
ATOM 1134 O O . TYR A 1 142 ? 2.385 -18.821 -27.276 1.00 42.78 142 TYR A O 1
ATOM 1142 N N . ASN A 1 143 ? 0.618 -20.196 -27.052 1.00 35.22 143 ASN A N 1
ATOM 1143 C CA . ASN A 1 143 ? -0.141 -19.674 -28.174 1.00 35.22 143 ASN A CA 1
ATOM 1144 C C . ASN A 1 143 ? -0.886 -18.417 -27.693 1.00 35.22 143 ASN A C 1
ATOM 1146 O O . ASN A 1 143 ? -1.570 -18.425 -26.663 1.00 35.22 143 ASN A O 1
ATOM 1150 N N . SER A 1 144 ? -0.715 -17.319 -28.417 1.00 39.59 144 SER A N 1
ATOM 1151 C CA . SER A 1 144 ? -1.370 -16.035 -28.187 1.00 39.59 144 SER A CA 1
ATOM 1152 C C . SER A 1 144 ? -2.882 -16.172 -28.393 1.00 39.59 144 SER A C 1
ATOM 1154 O O . SER A 1 144 ? -3.322 -16.041 -29.528 1.00 39.59 144 SER A O 1
ATOM 1156 N N . ASN A 1 145 ? -3.649 -16.526 -27.349 1.00 39.53 145 ASN A N 1
ATOM 1157 C CA . ASN A 1 145 ? -5.109 -16.296 -27.216 1.00 39.53 145 ASN A CA 1
ATOM 1158 C C . ASN A 1 145 ? -5.752 -16.898 -25.940 1.00 39.53 145 ASN A C 1
ATOM 1160 O O . ASN A 1 145 ? -6.955 -17.150 -25.913 1.00 39.53 145 ASN A O 1
ATOM 1164 N N . ALA A 1 146 ? -5.012 -17.127 -24.851 1.00 38.78 146 ALA A N 1
ATOM 1165 C CA . ALA A 1 146 ? -5.623 -17.648 -23.623 1.00 38.78 146 ALA A CA 1
ATOM 1166 C C . ALA A 1 146 ? -6.307 -16.529 -22.813 1.00 38.78 146 ALA A C 1
ATOM 1168 O O . ALA A 1 146 ? -5.725 -15.924 -21.913 1.00 38.78 146 ALA A O 1
ATOM 1169 N N . CYS A 1 147 ? -7.561 -16.256 -23.172 1.00 35.31 147 CYS A N 1
ATOM 1170 C CA . CYS A 1 147 ? -8.554 -15.621 -22.316 1.00 35.31 147 CYS A CA 1
ATOM 1171 C C . CYS A 1 147 ? -8.776 -16.540 -21.101 1.00 35.31 147 CYS A C 1
ATOM 1173 O O . CYS A 1 147 ? -9.233 -17.671 -21.260 1.00 35.31 147 CYS A O 1
ATOM 1175 N N . TRP A 1 148 ? -8.397 -16.110 -19.896 1.00 34.44 148 TRP A N 1
ATOM 1176 C CA . TRP A 1 148 ? -8.568 -16.927 -18.693 1.00 34.44 148 TRP A CA 1
ATOM 1177 C C . TRP A 1 148 ? -10.013 -16.833 -18.197 1.00 34.44 148 TRP A C 1
ATOM 1179 O O . TRP A 1 148 ? -10.361 -15.947 -17.422 1.00 34.44 148 TRP A O 1
ATOM 1189 N N . TYR A 1 149 ? -10.840 -17.778 -18.636 1.00 32.97 149 TYR A N 1
ATOM 1190 C CA . TYR A 1 149 ? -12.005 -18.237 -17.889 1.00 32.97 149 TYR A CA 1
ATOM 1191 C C . TYR A 1 149 ? -11.892 -19.756 -17.779 1.00 32.97 149 TYR A C 1
ATOM 1193 O O . TYR A 1 149 ? -11.999 -20.458 -18.779 1.00 32.97 149 TYR A O 1
ATOM 1201 N N . THR A 1 150 ? -11.664 -20.264 -16.573 1.00 36.94 150 THR A N 1
ATOM 1202 C CA . THR A 1 150 ? -11.927 -21.670 -16.248 1.00 36.94 150 THR A CA 1
ATOM 1203 C C . THR A 1 150 ? -12.673 -21.692 -14.922 1.00 36.94 150 THR A C 1
ATOM 1205 O O . THR A 1 150 ? -12.070 -21.794 -13.855 1.00 36.94 150 THR A O 1
ATOM 1208 N N . ASP A 1 151 ? -13.993 -21.511 -15.008 1.00 34.75 151 ASP A N 1
ATOM 1209 C CA . ASP A 1 151 ? -14.930 -22.074 -14.037 1.00 34.75 151 ASP A CA 1
ATOM 1210 C C . ASP A 1 151 ? -15.080 -23.555 -14.401 1.00 34.75 151 ASP A C 1
ATOM 1212 O O . ASP A 1 151 ? -15.814 -23.900 -15.326 1.00 34.75 151 ASP A O 1
ATOM 1216 N N . GLU A 1 152 ? -14.332 -24.429 -13.731 1.00 36.50 152 GLU A N 1
ATOM 1217 C CA . GLU A 1 152 ? -14.664 -25.851 -13.697 1.00 36.50 152 GLU A CA 1
ATOM 1218 C C . GLU A 1 152 ? -15.458 -26.108 -12.419 1.00 36.50 152 GLU A C 1
ATOM 1220 O O . GLU A 1 152 ? -14.925 -26.447 -11.360 1.00 36.50 152 GLU A O 1
ATOM 1225 N N . ARG A 1 153 ? -16.777 -25.922 -12.530 1.00 38.72 153 ARG A N 1
ATOM 1226 C CA . ARG A 1 153 ? -17.725 -26.508 -11.590 1.00 38.72 153 ARG A CA 1
ATOM 1227 C C . ARG A 1 153 ? -17.583 -28.024 -11.628 1.00 38.72 153 ARG A C 1
ATOM 1229 O O . ARG A 1 153 ? -17.844 -28.672 -12.636 1.00 38.72 153 ARG A O 1
ATOM 1236 N N . SER A 1 154 ? -17.227 -28.548 -10.465 1.00 39.88 154 SER A N 1
ATOM 1237 C CA . SER A 1 154 ? -17.685 -29.810 -9.889 1.00 39.88 154 SER A CA 1
ATOM 1238 C C . SER A 1 154 ? -18.955 -30.402 -10.519 1.00 39.88 154 SER A C 1
ATOM 1240 O O . SER A 1 154 ? -19.986 -29.725 -10.570 1.00 39.88 154 SER A O 1
ATOM 1242 N N . GLY A 1 155 ? -18.918 -31.700 -10.827 1.00 38.16 155 GLY A N 1
ATOM 1243 C CA . GLY A 1 155 ? -20.122 -32.527 -10.902 1.00 38.16 155 GLY A CA 1
ATOM 1244 C C . GLY A 1 155 ? -20.009 -33.707 -11.861 1.00 38.16 155 GLY A C 1
ATOM 1245 O O . GLY A 1 155 ? -20.359 -33.588 -13.032 1.00 38.16 155 GLY A O 1
ATOM 1246 N N . HIS A 1 156 ? -19.549 -34.849 -11.357 1.00 35.50 156 HIS A N 1
ATOM 1247 C CA . HIS A 1 156 ? -20.114 -36.152 -11.715 1.00 35.50 156 HIS A CA 1
ATOM 1248 C C . HIS A 1 156 ? -20.775 -36.702 -10.455 1.00 35.50 156 HIS A C 1
ATOM 1250 O O . HIS A 1 156 ? -20.207 -36.452 -9.364 1.00 35.50 156 HIS A O 1
#

Organism: NCBI:txid298350